Protein AF-A0A0B3ARR7-F1 (afdb_monomer_lite)

Secondary structure (DSSP, 8-state):
-------------TTEEEETTTEEEEEETTEEEEE-TTS-EEEEEEEETTEEEEEEEETTEEEEEEEESTT-EEEEEEE-TTS-EEEEEEE-TTS-EEEEEESGGG-

Radius of gyration: 16.49 Å; chains: 1; bounding box: 48×38×35 Å

Structure (mmCIF, N/CA/C/O backbone):
data_AF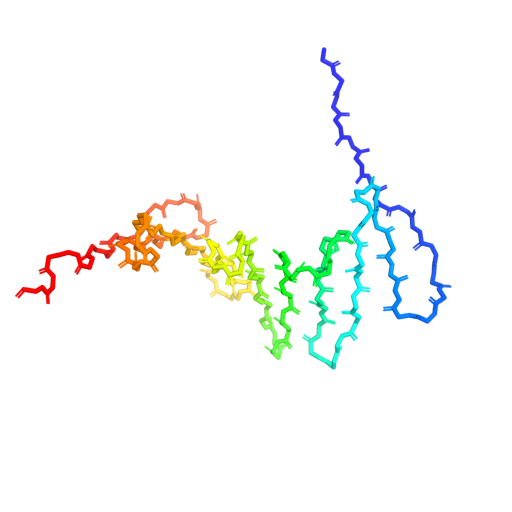-A0A0B3ARR7-F1
#
_entry.id   AF-A0A0B3ARR7-F1
#
loop_
_atom_site.group_PDB
_atom_site.id
_atom_site.type_symbol
_atom_site.label_atom_id
_atom_site.label_alt_id
_atom_site.label_comp_id
_atom_site.label_asym_id
_atom_site.label_entity_id
_atom_site.label_seq_id
_atom_site.pdbx_PDB_ins_code
_atom_site.Cartn_x
_atom_site.Cartn_y
_atom_site.Cartn_z
_atom_site.occupancy
_atom_site.B_iso_or_equiv
_atom_site.auth_seq_id
_atom_site.auth_comp_id
_atom_site.auth_asym_id
_atom_site.auth_atom_id
_atom_site.pdbx_PDB_model_num
ATOM 1 N N . MET A 1 1 ? 15.153 -23.940 12.037 1.00 39.41 1 MET A N 1
ATOM 2 C CA . MET A 1 1 ? 15.344 -22.486 11.846 1.00 39.41 1 MET A CA 1
ATOM 3 C C . MET A 1 1 ? 16.468 -22.259 10.848 1.00 39.41 1 MET A C 1
ATOM 5 O O . MET A 1 1 ? 17.594 -22.634 11.142 1.00 39.41 1 MET A O 1
ATOM 9 N N . LYS A 1 2 ? 16.178 -21.694 9.673 1.00 29.31 2 LYS A N 1
ATOM 10 C CA . LYS A 1 2 ? 17.189 -21.096 8.789 1.00 29.31 2 LYS A CA 1
ATOM 11 C C . LYS A 1 2 ? 16.636 -19.760 8.303 1.00 29.31 2 LYS A C 1
ATOM 13 O O . LYS A 1 2 ? 15.614 -19.714 7.630 1.00 29.31 2 LYS A O 1
ATOM 18 N N . THR A 1 3 ? 17.276 -18.695 8.756 1.00 31.27 3 THR A N 1
ATOM 19 C CA . THR A 1 3 ? 17.017 -17.293 8.440 1.00 31.27 3 THR A CA 1
ATOM 20 C C . THR A 1 3 ? 17.264 -17.039 6.954 1.00 31.27 3 THR A C 1
ATOM 22 O O . THR A 1 3 ? 18.341 -17.329 6.434 1.00 31.27 3 THR A O 1
ATOM 25 N N . LEU A 1 4 ? 16.254 -16.516 6.256 1.00 29.77 4 LEU A N 1
ATOM 26 C CA . LEU A 1 4 ? 16.322 -16.208 4.830 1.00 29.77 4 LEU A CA 1
ATOM 27 C C . LEU A 1 4 ? 16.964 -14.825 4.627 1.00 29.77 4 LEU A C 1
ATOM 29 O O . LEU A 1 4 ? 16.283 -13.833 4.390 1.00 29.77 4 LEU A O 1
ATOM 33 N N . ASN A 1 5 ? 18.291 -14.759 4.718 1.00 36.72 5 ASN A N 1
ATOM 34 C CA . ASN A 1 5 ? 19.058 -13.623 4.207 1.00 36.72 5 ASN A CA 1
ATOM 35 C C . ASN A 1 5 ? 19.169 -13.754 2.682 1.00 36.72 5 ASN A C 1
ATOM 37 O O . ASN A 1 5 ? 20.105 -14.369 2.176 1.00 36.72 5 ASN A O 1
ATOM 41 N N . LYS A 1 6 ? 18.218 -13.188 1.932 1.00 34.50 6 LYS A N 1
ATOM 42 C CA . LYS A 1 6 ? 18.404 -12.928 0.495 1.00 34.50 6 LYS A CA 1
ATOM 43 C C . LYS A 1 6 ? 18.886 -11.492 0.309 1.00 34.50 6 LYS A C 1
ATOM 45 O O . LYS A 1 6 ? 18.120 -10.595 -0.022 1.00 34.50 6 LYS A O 1
ATOM 50 N N . LEU A 1 7 ? 20.180 -11.305 0.551 1.00 33.53 7 LEU A N 1
ATOM 51 C CA . LEU A 1 7 ? 20.936 -10.153 0.077 1.00 33.53 7 LEU A CA 1
ATOM 52 C C . LEU A 1 7 ? 20.987 -10.257 -1.459 1.00 33.53 7 LEU A C 1
ATOM 54 O O . LEU A 1 7 ? 21.585 -11.192 -1.991 1.00 33.53 7 LEU A O 1
ATOM 58 N N . LEU A 1 8 ? 20.279 -9.372 -2.169 1.00 42.16 8 LEU A N 1
ATOM 59 C CA . LEU A 1 8 ? 20.274 -9.347 -3.633 1.00 42.16 8 LEU A CA 1
ATOM 60 C C . LEU A 1 8 ? 21.654 -8.926 -4.149 1.00 42.16 8 LEU A C 1
ATOM 62 O O . LEU A 1 8 ? 22.104 -7.809 -3.908 1.00 42.16 8 LEU A O 1
ATOM 66 N N . LEU A 1 9 ? 22.281 -9.816 -4.912 1.00 36.25 9 LEU A N 1
ATOM 67 C CA . LEU A 1 9 ? 23.413 -9.513 -5.773 1.00 36.25 9 LEU A CA 1
ATOM 68 C C . LEU A 1 9 ? 22.949 -9.728 -7.213 1.00 36.25 9 LEU A C 1
ATOM 70 O O . LEU A 1 9 ? 22.626 -10.859 -7.574 1.00 36.25 9 LEU A O 1
ATOM 74 N N . THR A 1 10 ? 22.898 -8.683 -8.042 1.00 40.22 10 THR A N 1
ATOM 75 C CA . THR A 1 10 ? 23.043 -8.858 -9.498 1.00 40.22 10 THR A CA 1
ATOM 76 C C . THR A 1 10 ? 23.403 -7.560 -10.209 1.00 40.22 10 THR A C 1
ATOM 78 O O . THR A 1 10 ? 22.891 -6.482 -9.918 1.00 40.22 10 THR A O 1
ATOM 81 N N . MET A 1 11 ? 24.369 -7.718 -11.110 1.00 32.91 11 MET A N 1
ATOM 82 C CA . MET A 1 11 ? 25.101 -6.705 -11.854 1.00 32.91 11 MET A CA 1
ATOM 83 C C . MET A 1 11 ? 24.255 -6.098 -12.977 1.00 32.91 11 MET A C 1
ATOM 85 O O . MET A 1 11 ? 23.390 -6.753 -13.553 1.00 32.91 11 MET A O 1
ATOM 89 N N . ALA A 1 12 ? 24.535 -4.834 -13.281 1.00 40.53 12 ALA A N 1
ATOM 90 C CA . ALA A 1 12 ? 23.852 -4.040 -14.289 1.00 40.53 12 ALA A CA 1
ATOM 91 C C . ALA A 1 12 ? 24.126 -4.521 -15.725 1.00 40.53 12 ALA A C 1
ATOM 93 O O . ALA A 1 12 ? 25.282 -4.664 -16.109 1.00 40.53 12 ALA A O 1
ATOM 94 N N . LEU A 1 13 ? 23.066 -4.618 -16.534 1.00 31.33 13 LEU A N 1
ATOM 95 C CA . LEU A 1 13 ? 23.056 -4.290 -17.963 1.00 31.33 13 LEU A CA 1
ATOM 96 C C . LEU A 1 13 ? 21.671 -3.679 -18.270 1.00 31.33 13 LEU A C 1
ATOM 98 O O . LEU A 1 13 ? 20.652 -4.269 -17.934 1.00 31.33 13 LEU A O 1
ATOM 102 N N . ALA A 1 14 ? 21.658 -2.449 -18.790 1.00 38.16 14 ALA A N 1
ATOM 103 C CA . ALA A 1 14 ? 20.510 -1.622 -19.197 1.00 38.16 14 ALA A CA 1
ATOM 104 C C . ALA A 1 14 ? 19.084 -2.070 -18.768 1.00 38.16 14 ALA A C 1
ATOM 106 O O . ALA A 1 1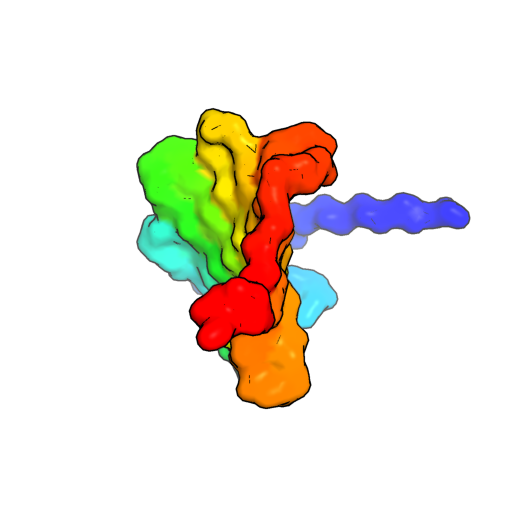4 ? 18.374 -2.760 -19.492 1.00 38.16 14 ALA A O 1
ATOM 107 N N . GLY A 1 15 ? 18.620 -1.545 -17.629 1.00 48.59 15 GLY A N 1
ATOM 108 C CA . GLY A 1 15 ? 17.205 -1.207 -17.410 1.00 48.59 15 GLY A CA 1
ATOM 109 C C . GLY A 1 15 ? 16.254 -2.281 -16.876 1.00 48.59 15 GLY A C 1
ATOM 110 O O . GLY A 1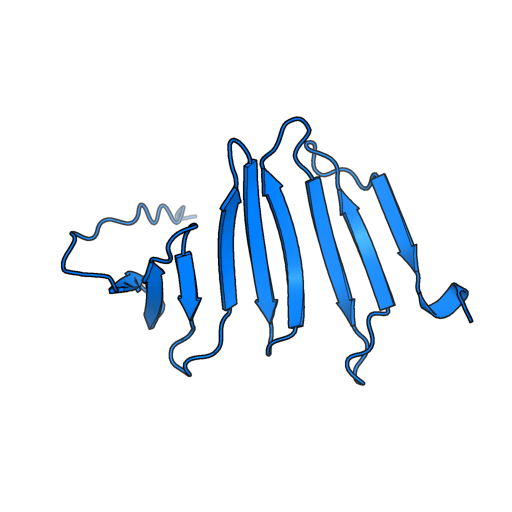 15 ? 15.178 -1.892 -16.427 1.00 48.59 15 GLY A O 1
ATOM 111 N N . LEU A 1 16 ? 16.633 -3.565 -16.867 1.00 50.62 16 LEU A N 1
ATOM 112 C CA . LEU A 1 16 ? 15.811 -4.659 -16.329 1.00 50.62 16 LEU A CA 1
ATOM 113 C C . LEU A 1 16 ? 16.616 -5.524 -15.352 1.00 50.62 16 LEU A C 1
ATOM 115 O O . LEU A 1 16 ? 17.476 -6.295 -15.769 1.00 50.62 16 LEU A O 1
ATOM 119 N N . SER A 1 17 ? 16.352 -5.413 -14.046 1.00 54.03 17 SER A N 1
ATOM 120 C CA . SER A 1 17 ? 16.893 -6.364 -13.062 1.00 54.03 17 SER A CA 1
ATOM 121 C C . SER A 1 17 ? 15.838 -7.409 -12.708 1.00 54.03 17 SER A C 1
ATOM 123 O O . SER A 1 17 ? 14.786 -7.060 -12.170 1.00 54.03 17 SER A O 1
ATOM 125 N N . TYR A 1 18 ? 16.134 -8.680 -12.988 1.00 48.69 18 TYR A N 1
ATOM 126 C CA . TYR A 1 18 ? 15.304 -9.815 -12.589 1.00 48.69 18 TYR A CA 1
ATOM 127 C C . TYR A 1 18 ? 15.634 -10.233 -11.160 1.00 48.69 18 TYR A C 1
ATOM 129 O O . TYR A 1 18 ? 16.785 -10.545 -10.854 1.00 48.69 18 TYR A O 1
ATOM 137 N N . ASN A 1 19 ? 14.637 -10.285 -10.279 1.00 54.41 19 ASN A N 1
ATOM 138 C CA . ASN A 1 19 ? 14.816 -10.926 -8.977 1.00 54.41 19 ASN A CA 1
ATOM 139 C C . ASN A 1 19 ? 14.471 -12.426 -9.049 1.00 54.41 19 ASN A C 1
ATOM 141 O O . ASN A 1 19 ? 13.919 -12.911 -10.037 1.00 54.41 19 ASN A O 1
ATOM 145 N N . SER A 1 20 ? 14.781 -13.185 -7.991 1.00 51.06 20 SER A N 1
ATOM 146 C CA . SER A 1 20 ? 14.601 -14.650 -7.959 1.00 51.06 20 SER A CA 1
ATOM 147 C C . SER A 1 20 ? 13.147 -15.141 -8.092 1.00 51.06 20 SER A C 1
ATOM 149 O O . SER A 1 20 ? 12.917 -16.341 -7.989 1.00 51.06 20 SER A O 1
ATOM 151 N N . TYR A 1 21 ? 12.179 -14.234 -8.251 1.00 58.22 21 TYR A N 1
ATOM 152 C CA . TYR A 1 21 ? 10.758 -14.521 -8.439 1.00 58.22 21 TYR A CA 1
ATOM 153 C C . TYR A 1 21 ? 10.280 -14.281 -9.883 1.00 58.22 21 TYR A C 1
ATOM 155 O O . TYR A 1 21 ? 9.074 -14.212 -10.108 1.00 58.22 21 TYR A O 1
ATOM 163 N N . SER A 1 22 ? 11.195 -14.155 -10.855 1.00 66.25 22 SER A N 1
ATOM 164 C CA . SER A 1 22 ? 10.862 -13.861 -12.262 1.00 66.25 22 SER A CA 1
ATOM 165 C C . SER A 1 22 ? 10.095 -12.543 -12.423 1.00 66.25 22 SER A C 1
ATOM 167 O O . SER A 1 22 ? 9.117 -12.473 -13.161 1.00 66.25 22 SER A O 1
ATOM 169 N N . GLN A 1 23 ? 10.513 -11.515 -11.683 1.00 76.06 23 GLN A N 1
ATOM 170 C CA . GLN A 1 23 ? 9.922 -10.179 -11.748 1.00 76.06 23 GLN A CA 1
ATOM 171 C C . GLN A 1 23 ? 10.793 -9.247 -12.585 1.00 76.06 23 GLN A C 1
ATOM 173 O O . GLN A 1 23 ? 12.012 -9.248 -12.414 1.00 76.06 23 GLN A O 1
ATOM 178 N N . ASP A 1 24 ? 10.163 -8.415 -13.410 1.00 78.50 24 ASP A N 1
ATOM 179 C CA . ASP A 1 24 ? 10.835 -7.370 -14.182 1.00 78.50 24 ASP A CA 1
ATOM 180 C C . ASP A 1 24 ? 10.903 -6.095 -13.347 1.00 78.50 24 ASP A C 1
ATOM 182 O O . ASP A 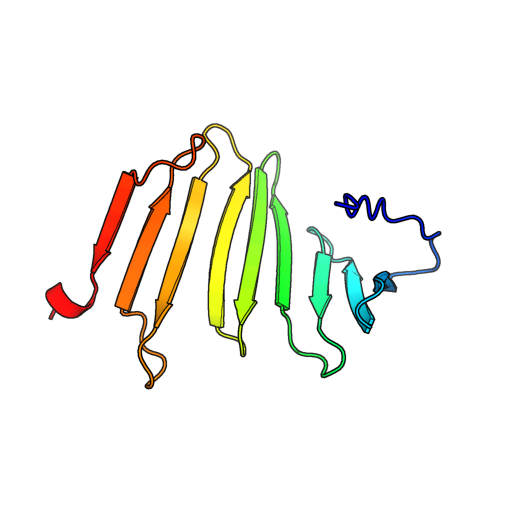1 24 ? 9.866 -5.570 -12.944 1.00 78.50 24 ASP A O 1
ATOM 186 N N . THR A 1 25 ? 12.100 -5.554 -13.118 1.00 84.44 25 THR A N 1
ATOM 187 C CA . THR A 1 25 ? 12.257 -4.223 -12.509 1.00 84.44 25 THR A CA 1
ATOM 188 C C . THR A 1 25 ? 12.653 -3.213 -13.572 1.00 84.44 25 THR A C 1
ATOM 190 O O . THR A 1 25 ? 13.753 -3.295 -14.106 1.00 84.44 25 THR A O 1
ATOM 193 N N . ILE A 1 26 ? 11.787 -2.244 -13.850 1.00 85.56 26 ILE A N 1
ATOM 194 C CA . ILE A 1 26 ? 11.965 -1.212 -14.872 1.00 85.56 26 ILE A CA 1
ATOM 195 C C . ILE A 1 26 ? 12.328 0.099 -14.182 1.00 85.56 26 ILE A C 1
ATOM 197 O O . ILE A 1 26 ? 11.541 0.624 -13.397 1.00 85.56 26 ILE A O 1
ATOM 201 N N . LYS A 1 27 ? 13.501 0.663 -14.485 1.00 85.62 27 LYS A N 1
ATOM 202 C CA . LYS A 1 27 ? 13.880 1.994 -13.987 1.00 85.62 27 LYS A CA 1
ATOM 203 C C . LYS A 1 27 ? 13.071 3.084 -14.696 1.00 85.62 27 LYS A C 1
ATOM 205 O O . LYS A 1 27 ? 12.983 3.097 -15.920 1.00 85.62 27 LYS A O 1
ATOM 210 N N . THR A 1 28 ? 12.539 4.027 -13.929 1.00 83.69 28 THR A N 1
ATOM 211 C CA . THR A 1 28 ? 11.836 5.217 -14.426 1.00 83.69 28 THR A CA 1
ATOM 212 C C . THR A 1 28 ? 12.643 6.477 -14.100 1.00 83.69 28 THR A C 1
ATOM 214 O O . THR A 1 28 ? 13.666 6.410 -13.411 1.00 83.69 28 THR A O 1
ATOM 217 N N . ALA A 1 29 ? 12.219 7.638 -14.610 1.00 85.12 29 ALA A N 1
ATOM 218 C CA . ALA A 1 29 ? 12.866 8.914 -14.287 1.00 85.12 29 ALA A CA 1
ATOM 219 C C . ALA A 1 29 ? 12.856 9.189 -12.772 1.00 85.12 29 ALA A C 1
ATOM 221 O O . ALA A 1 29 ? 13.857 9.633 -12.214 1.00 85.12 29 ALA A O 1
ATOM 222 N N . ASP A 1 30 ? 11.752 8.825 -12.117 1.00 87.44 30 ASP A N 1
ATOM 223 C CA . ASP A 1 30 ? 11.492 9.121 -10.711 1.00 87.44 30 ASP A CA 1
ATOM 224 C C . ASP A 1 30 ? 11.599 7.880 -9.808 1.00 87.44 30 ASP A C 1
ATOM 226 O O . ASP A 1 30 ? 11.178 7.928 -8.661 1.00 87.44 30 ASP A O 1
ATOM 230 N N . GLY A 1 31 ? 12.150 6.751 -10.268 1.00 89.38 31 GLY A N 1
ATOM 231 C CA . GLY A 1 31 ? 12.285 5.548 -9.439 1.00 89.38 31 GLY A CA 1
ATOM 232 C C . GLY A 1 31 ? 12.279 4.244 -10.229 1.00 89.38 31 GLY A C 1
ATOM 233 O O . GLY A 1 31 ? 13.116 4.060 -11.115 1.00 89.38 31 GLY A O 1
ATOM 234 N N . TYR A 1 32 ? 11.400 3.306 -9.867 1.00 89.06 32 TYR A N 1
ATOM 235 C CA . TYR A 1 32 ? 11.271 2.024 -10.563 1.00 89.06 32 TYR A CA 1
ATOM 236 C C . TYR A 1 32 ? 9.886 1.389 -10.412 1.00 89.06 32 TYR A C 1
ATOM 238 O O . TYR A 1 32 ? 9.190 1.614 -9.428 1.00 89.06 32 TYR A O 1
ATOM 246 N N . THR A 1 33 ? 9.534 0.549 -11.380 1.00 90.06 33 THR A N 1
ATOM 247 C CA . THR A 1 33 ? 8.319 -0.272 -11.412 1.00 90.06 33 THR A CA 1
ATOM 248 C C . THR A 1 33 ? 8.714 -1.740 -11.399 1.00 90.06 33 THR A C 1
ATOM 250 O O . THR A 1 33 ? 9.610 -2.139 -12.139 1.00 90.06 33 THR A O 1
ATOM 253 N N . VAL A 1 34 ? 8.032 -2.556 -10.603 1.00 88.38 34 VAL A N 1
ATOM 254 C CA . VAL A 1 34 ? 8.197 -4.011 -10.568 1.00 88.38 34 VAL A CA 1
ATOM 255 C C . VAL A 1 34 ? 6.954 -4.672 -11.149 1.00 88.38 34 VAL A C 1
ATOM 257 O O . VAL A 1 34 ? 5.831 -4.395 -10.714 1.00 88.38 34 VAL A O 1
ATOM 260 N N . LYS A 1 35 ? 7.152 -5.574 -12.109 1.00 87.50 35 LYS A N 1
ATOM 261 C CA . LYS A 1 35 ? 6.096 -6.398 -12.701 1.00 87.50 35 LYS A CA 1
ATOM 262 C C . LYS A 1 35 ? 6.295 -7.870 -12.366 1.00 87.50 35 LYS A C 1
ATOM 264 O O . LYS A 1 35 ? 7.426 -8.328 -12.224 1.00 87.50 35 LYS A O 1
ATOM 269 N N . ASN A 1 36 ? 5.203 -8.618 -12.245 1.00 85.19 36 ASN A N 1
ATOM 270 C CA . ASN A 1 36 ? 5.257 -10.079 -12.199 1.00 85.19 36 ASN A CA 1
ATOM 271 C C . ASN A 1 36 ? 5.544 -10.670 -13.596 1.00 85.19 36 ASN A C 1
ATOM 273 O O . ASN A 1 36 ? 5.603 -9.943 -14.589 1.00 85.19 36 ASN A O 1
ATOM 277 N N . LYS A 1 37 ? 5.697 -11.997 -13.678 1.00 81.88 37 LYS A N 1
ATOM 278 C CA . LYS A 1 37 ? 5.976 -12.710 -14.939 1.00 81.88 37 LYS A CA 1
ATOM 279 C C . LYS A 1 37 ? 4.852 -12.581 -15.978 1.00 81.88 37 LYS A C 1
ATOM 281 O O . LYS A 1 37 ? 5.093 -12.761 -17.165 1.00 81.88 37 LYS A O 1
ATOM 286 N N . GLU A 1 38 ? 3.630 -12.289 -15.535 1.00 86.94 38 GLU A N 1
ATOM 287 C CA . GLU A 1 38 ? 2.469 -12.018 -16.386 1.00 86.94 38 GLU A CA 1
ATOM 288 C C . GLU A 1 38 ? 2.432 -10.567 -16.905 1.00 86.94 38 GLU A C 1
ATOM 290 O O . GLU A 1 38 ? 1.560 -10.216 -17.696 1.00 86.94 38 GLU A O 1
ATOM 295 N N . GLY A 1 39 ? 3.366 -9.710 -16.477 1.00 86.19 39 GLY A N 1
ATOM 296 C CA . GLY A 1 39 ? 3.459 -8.308 -16.884 1.00 86.19 39 GLY A CA 1
ATOM 297 C C . GLY A 1 39 ? 2.588 -7.340 -16.072 1.00 86.19 39 GLY A C 1
ATOM 298 O O . GLY A 1 39 ? 2.554 -6.147 -16.386 1.00 86.19 39 GLY A O 1
ATOM 299 N N . HIS A 1 40 ? 1.911 -7.806 -15.020 1.00 88.25 40 HIS A N 1
ATOM 300 C CA . HIS A 1 40 ? 1.149 -6.955 -14.106 1.00 88.25 40 HIS A CA 1
ATOM 301 C C . HIS A 1 40 ? 2.076 -6.216 -13.144 1.00 88.25 40 HIS A C 1
ATOM 303 O O . HIS A 1 40 ? 2.992 -6.810 -12.577 1.00 88.25 40 HIS A O 1
ATOM 309 N N . ILE A 1 41 ? 1.803 -4.932 -12.916 1.00 90.62 41 ILE A N 1
ATOM 310 C CA . ILE A 1 41 ? 2.511 -4.135 -11.911 1.00 90.62 41 ILE A CA 1
ATOM 311 C C . ILE A 1 41 ? 2.134 -4.649 -10.523 1.00 90.62 41 ILE A C 1
ATOM 313 O O . ILE A 1 41 ? 0.954 -4.757 -10.195 1.00 90.62 41 ILE A O 1
ATOM 317 N N . ILE A 1 42 ? 3.151 -4.948 -9.720 1.00 91.12 42 ILE A N 1
ATOM 318 C CA . ILE A 1 42 ? 3.007 -5.385 -8.325 1.00 91.12 42 ILE A CA 1
ATOM 319 C C . ILE A 1 42 ? 3.618 -4.382 -7.349 1.00 91.12 42 ILE A C 1
ATOM 321 O O . ILE A 1 42 ? 3.259 -4.374 -6.173 1.00 91.12 42 ILE A O 1
ATOM 325 N N . GLN A 1 43 ? 4.517 -3.516 -7.824 1.00 93.31 43 GLN A N 1
ATOM 326 C CA . GLN A 1 43 ? 5.075 -2.444 -7.017 1.00 93.31 43 GLN A CA 1
ATOM 327 C C . GLN A 1 43 ? 5.514 -1.262 -7.879 1.00 93.31 43 GLN A C 1
ATOM 329 O O . GLN A 1 43 ? 6.127 -1.460 -8.921 1.00 93.31 43 GLN A O 1
ATOM 334 N N . ASP A 1 44 ? 5.278 -0.049 -7.393 1.00 93.69 44 ASP A N 1
ATOM 335 C CA . ASP A 1 44 ? 5.924 1.163 -7.889 1.00 93.69 44 ASP A CA 1
ATOM 336 C C . ASP A 1 44 ? 6.676 1.842 -6.752 1.00 93.69 44 ASP A C 1
ATOM 338 O O . ASP A 1 44 ? 6.169 1.976 -5.638 1.00 93.69 44 ASP A O 1
ATOM 342 N N . VAL A 1 45 ? 7.887 2.305 -7.038 1.00 91.81 45 VAL A N 1
ATOM 343 C CA . VAL A 1 45 ? 8.672 3.134 -6.130 1.00 91.81 45 VAL A CA 1
ATOM 344 C C . VAL A 1 45 ? 8.929 4.467 -6.794 1.00 91.81 45 VAL A C 1
ATOM 346 O O . VAL A 1 45 ? 9.545 4.540 -7.856 1.00 91.81 45 VAL A O 1
ATOM 349 N N . VAL A 1 46 ? 8.459 5.526 -6.143 1.00 92.19 46 VAL A N 1
ATOM 350 C CA . VAL A 1 46 ? 8.512 6.901 -6.636 1.00 92.19 46 VAL A CA 1
ATOM 351 C C . VAL A 1 46 ? 9.307 7.750 -5.655 1.00 92.19 46 VAL A C 1
ATOM 353 O O . VAL A 1 46 ? 8.965 7.855 -4.480 1.00 92.19 46 VAL A O 1
ATOM 356 N N . LYS A 1 47 ? 10.358 8.392 -6.142 1.00 88.94 47 LYS A N 1
ATOM 357 C CA . LYS A 1 47 ? 11.250 9.285 -5.412 1.00 88.94 47 LYS A CA 1
ATOM 358 C C . LYS A 1 47 ? 10.977 10.705 -5.877 1.00 88.94 47 LYS A C 1
ATOM 360 O O . LYS A 1 47 ? 11.211 11.045 -7.031 1.00 88.94 47 LYS A O 1
ATOM 365 N N . LYS A 1 48 ? 10.483 11.551 -4.975 1.00 82.81 48 LYS A N 1
ATOM 366 C CA . LYS A 1 48 ? 10.192 12.959 -5.259 1.00 82.81 48 LYS A CA 1
ATOM 367 C C . LYS A 1 48 ? 10.888 13.840 -4.230 1.00 82.81 48 LYS A C 1
ATOM 369 O O . LYS A 1 48 ? 10.517 13.871 -3.056 1.00 82.81 48 LYS A O 1
ATOM 374 N N . GLY A 1 49 ? 11.912 14.570 -4.670 1.00 82.06 49 GLY A N 1
ATOM 375 C CA . GLY A 1 49 ? 12.764 15.347 -3.769 1.00 82.06 49 GLY A CA 1
ATOM 376 C C . GLY A 1 49 ? 13.442 14.446 -2.729 1.00 82.06 49 GLY A C 1
ATOM 377 O O . GLY A 1 49 ? 14.133 13.502 -3.094 1.00 82.06 49 GLY A O 1
ATOM 378 N N . LYS A 1 50 ? 13.233 14.729 -1.434 1.00 77.44 50 LYS A N 1
ATOM 379 C CA . LYS A 1 50 ? 13.759 13.920 -0.313 1.00 77.44 50 LYS A CA 1
ATOM 380 C C . LYS A 1 50 ? 12.826 12.784 0.142 1.00 77.44 50 LYS A C 1
ATOM 382 O O . LYS A 1 50 ? 13.164 12.090 1.093 1.00 77.44 50 LYS A O 1
ATOM 387 N N . GLY A 1 51 ? 11.648 12.633 -0.468 1.00 84.12 51 GLY A N 1
ATOM 388 C CA . GLY A 1 51 ? 10.668 11.611 -0.094 1.00 84.12 51 GLY A CA 1
ATOM 389 C C . GLY A 1 51 ? 10.652 10.433 -1.064 1.00 84.12 51 GLY A C 1
ATOM 390 O O . GLY A 1 51 ? 10.792 10.622 -2.272 1.00 84.12 51 GLY A O 1
ATOM 391 N N . GLU A 1 52 ? 10.425 9.232 -0.539 1.00 89.88 52 GLU A N 1
ATOM 392 C CA . GLU A 1 52 ? 10.194 8.015 -1.323 1.00 89.88 52 GLU A CA 1
ATOM 393 C C . GLU A 1 52 ? 8.818 7.428 -0.983 1.00 89.88 52 GLU A C 1
ATOM 395 O O . GLU A 1 52 ? 8.427 7.378 0.180 1.00 89.88 52 GLU A O 1
ATOM 400 N N . GLY A 1 53 ? 8.058 7.018 -1.992 1.00 92.62 53 GLY A N 1
ATOM 401 C CA . GLY A 1 53 ? 6.778 6.336 -1.850 1.00 92.62 53 GLY A CA 1
ATOM 402 C C . GLY A 1 53 ? 6.846 4.962 -2.497 1.00 92.62 53 GLY A C 1
ATOM 403 O O . GLY A 1 53 ? 7.226 4.865 -3.659 1.00 92.62 53 GLY A O 1
ATOM 404 N N . VAL A 1 54 ? 6.469 3.925 -1.757 1.00 93.62 54 VAL A N 1
ATOM 405 C CA . VAL A 1 54 ? 6.364 2.545 -2.237 1.00 93.62 54 VAL A CA 1
ATOM 406 C C . VAL A 1 54 ? 4.892 2.167 -2.283 1.00 93.62 54 VAL A C 1
ATOM 408 O O . VAL A 1 54 ? 4.218 2.171 -1.254 1.00 93.62 54 VAL A O 1
ATOM 411 N N . TYR A 1 55 ? 4.407 1.859 -3.476 1.00 94.56 55 TYR A N 1
ATOM 412 C CA . TYR A 1 55 ? 3.042 1.462 -3.786 1.00 94.56 55 TYR A CA 1
ATOM 413 C C . TYR A 1 55 ? 3.058 -0.029 -4.094 1.00 94.56 55 TYR A C 1
ATOM 415 O O . TYR A 1 55 ? 3.815 -0.448 -4.958 1.00 94.56 55 TYR A O 1
ATOM 423 N N . GLU A 1 56 ? 2.258 -0.828 -3.401 1.00 92.94 56 GLU A N 1
ATOM 424 C CA . GLU A 1 56 ? 2.152 -2.272 -3.618 1.00 92.94 56 GLU A CA 1
ATOM 425 C C . GLU A 1 56 ? 0.753 -2.607 -4.128 1.00 92.94 56 GLU A C 1
ATOM 427 O O . GLU A 1 56 ? -0.252 -2.089 -3.624 1.00 92.94 56 GLU A O 1
ATOM 432 N N . TYR A 1 57 ? 0.699 -3.478 -5.130 1.00 93.25 57 TYR A N 1
ATOM 433 C CA . TYR A 1 57 ? -0.520 -3.805 -5.849 1.00 93.25 57 TYR A CA 1
ATOM 434 C C . TYR A 1 57 ? -0.808 -5.300 -5.793 1.00 93.25 57 TYR A C 1
ATOM 436 O O . TYR A 1 57 ? 0.096 -6.124 -5.912 1.00 93.25 57 TYR A O 1
ATOM 444 N N . ASP A 1 58 ? -2.089 -5.634 -5.685 1.00 89.94 58 ASP A N 1
ATOM 445 C CA . ASP A 1 58 ? -2.602 -6.985 -5.891 1.00 89.94 58 ASP A CA 1
ATOM 446 C C . ASP A 1 58 ? -3.731 -6.943 -6.921 1.00 89.94 58 ASP A C 1
ATOM 448 O O . ASP A 1 58 ? -4.641 -6.116 -6.823 1.00 89.94 58 ASP A O 1
ATOM 452 N N . ALA A 1 59 ? -3.637 -7.786 -7.951 1.00 89.50 59 ALA A N 1
ATOM 453 C CA . ALA A 1 59 ? -4.574 -7.820 -9.079 1.00 89.50 59 ALA A CA 1
ATOM 454 C C . ALA A 1 59 ? -4.934 -6.418 -9.641 1.00 89.50 59 ALA A C 1
ATOM 456 O O . ALA A 1 59 ? -6.090 -6.131 -9.953 1.00 89.50 59 ALA A O 1
ATOM 457 N N . GLY A 1 60 ? -3.942 -5.520 -9.730 1.00 89.56 60 GLY A N 1
ATOM 458 C CA . GLY A 1 60 ? -4.103 -4.148 -10.230 1.00 89.56 60 GLY A CA 1
ATOM 459 C C . GLY A 1 60 ? -4.703 -3.140 -9.238 1.00 89.56 60 GLY A C 1
ATOM 460 O O . GLY A 1 60 ? -4.865 -1.972 -9.585 1.00 89.56 60 GLY A O 1
ATOM 461 N N . LYS A 1 61 ? -5.016 -3.545 -8.003 1.00 93.19 61 LYS A N 1
ATOM 462 C CA . LYS A 1 61 ? -5.516 -2.663 -6.938 1.00 93.19 61 LYS A CA 1
ATOM 463 C C . LYS A 1 61 ? -4.392 -2.308 -5.976 1.00 93.19 61 LYS A C 1
ATOM 465 O O . LYS A 1 61 ? -3.655 -3.187 -5.545 1.00 93.19 61 LYS A O 1
ATOM 470 N N . LEU A 1 62 ? -4.289 -1.036 -5.596 1.00 96.00 62 LEU A N 1
ATOM 471 C CA . LEU A 1 62 ? -3.348 -0.589 -4.567 1.00 96.00 62 LEU A CA 1
ATOM 472 C C . LEU A 1 62 ? -3.773 -1.162 -3.212 1.00 96.00 62 LEU A C 1
ATOM 474 O O . LEU A 1 62 ? -4.850 -0.815 -2.732 1.00 96.00 62 LEU A O 1
ATOM 478 N N . THR A 1 63 ? -2.943 -1.994 -2.590 1.00 94.12 63 THR A N 1
ATOM 479 C CA . THR A 1 63 ? -3.222 -2.622 -1.285 1.00 94.12 63 THR A CA 1
ATOM 480 C C . THR A 1 63 ? -2.415 -1.996 -0.158 1.00 94.12 63 THR A C 1
ATOM 482 O O . THR A 1 63 ? -2.877 -1.953 0.985 1.00 94.12 63 THR A O 1
ATOM 485 N N . LYS A 1 64 ? -1.241 -1.439 -0.470 1.00 93.00 64 LYS A N 1
ATOM 486 C CA . LYS A 1 64 ? -0.381 -0.786 0.515 1.00 93.00 64 LYS A CA 1
ATOM 487 C C . LYS A 1 64 ? 0.396 0.376 -0.089 1.00 93.00 64 LYS A C 1
ATOM 489 O O . LYS A 1 64 ? 0.875 0.309 -1.213 1.00 93.00 64 LYS A O 1
ATOM 494 N N . LEU A 1 65 ? 0.520 1.449 0.685 1.00 94.38 65 LEU A N 1
ATOM 495 C CA . LEU A 1 65 ? 1.374 2.592 0.377 1.00 94.38 65 LEU A CA 1
ATOM 496 C C . LEU A 1 65 ? 2.241 2.908 1.591 1.00 94.38 65 LEU A C 1
ATOM 498 O O . LEU A 1 65 ? 1.707 3.230 2.651 1.00 94.38 65 LEU A O 1
ATOM 502 N N . THR A 1 66 ? 3.558 2.888 1.431 1.00 92.69 66 THR A N 1
ATOM 503 C CA . THR A 1 66 ? 4.504 3.372 2.441 1.00 92.69 66 THR A CA 1
ATOM 504 C C . THR A 1 66 ? 5.195 4.633 1.942 1.00 92.69 66 THR A C 1
ATOM 506 O O . THR A 1 66 ? 5.791 4.639 0.872 1.00 92.69 66 THR A O 1
ATOM 509 N N . ILE A 1 67 ? 5.119 5.710 2.721 1.00 91.88 67 ILE A N 1
ATOM 510 C CA . ILE A 1 67 ? 5.762 6.992 2.429 1.00 91.88 67 ILE A CA 1
ATOM 511 C C . ILE A 1 67 ? 6.921 7.173 3.405 1.00 91.88 67 ILE A C 1
ATOM 513 O O . ILE A 1 67 ? 6.708 7.349 4.606 1.00 91.88 67 ILE A O 1
ATOM 517 N N . PHE A 1 68 ? 8.138 7.159 2.878 1.00 86.81 68 PHE A N 1
ATOM 518 C CA . PHE A 1 68 ? 9.395 7.420 3.564 1.00 86.81 68 PHE A CA 1
ATOM 519 C C . PHE A 1 68 ? 9.733 8.912 3.458 1.00 86.81 68 PHE A C 1
ATOM 521 O O . PHE A 1 68 ? 10.555 9.346 2.652 1.00 86.81 68 PHE A O 1
ATOM 528 N N . SER A 1 69 ? 9.043 9.713 4.265 1.00 82.56 69 SER A N 1
ATOM 529 C CA . SER A 1 69 ? 9.361 11.121 4.530 1.00 82.56 69 SER A CA 1
ATOM 530 C C . SER A 1 69 ? 9.606 11.321 6.028 1.00 82.56 69 SER A C 1
ATOM 532 O O . SER A 1 69 ? 9.479 10.374 6.813 1.00 82.56 69 SER A O 1
ATOM 534 N N . GLU A 1 70 ? 9.890 12.554 6.465 1.00 75.25 70 GLU A N 1
ATOM 535 C CA . GLU A 1 70 ? 9.817 12.884 7.893 1.00 75.25 70 GLU A CA 1
ATOM 536 C C . GLU A 1 70 ? 8.444 12.465 8.443 1.00 75.25 70 GLU A C 1
ATOM 538 O O . GLU A 1 70 ? 7.393 12.894 7.961 1.00 75.25 70 GLU A O 1
ATOM 543 N N . GLY A 1 71 ? 8.462 11.540 9.404 1.00 76.50 71 GLY A N 1
ATOM 544 C CA . GLY A 1 71 ? 7.260 10.995 10.030 1.00 76.50 71 GLY A CA 1
ATOM 545 C C . GLY A 1 71 ? 6.624 9.781 9.349 1.00 76.50 71 GLY A C 1
ATOM 546 O O . GLY A 1 71 ? 5.444 9.575 9.617 1.00 76.50 71 GLY A O 1
ATOM 547 N N . MET A 1 72 ? 7.368 9.037 8.509 1.00 83.00 72 MET A N 1
ATOM 548 C CA . MET A 1 72 ? 7.026 7.757 7.847 1.00 83.00 72 MET A CA 1
ATOM 549 C C . MET A 1 72 ? 5.604 7.236 8.101 1.00 83.00 72 MET A C 1
ATOM 551 O O . MET A 1 72 ? 5.241 6.912 9.232 1.00 83.00 72 MET A O 1
ATOM 555 N N . LYS A 1 73 ? 4.809 7.079 7.041 1.00 90.50 73 LYS A N 1
ATOM 556 C CA . LYS A 1 73 ? 3.419 6.609 7.154 1.00 90.50 73 LYS A CA 1
ATOM 557 C C . LYS A 1 73 ? 3.173 5.420 6.250 1.00 90.50 73 LYS A C 1
ATOM 559 O O . LYS A 1 73 ? 3.612 5.423 5.105 1.00 90.50 73 LYS A O 1
ATOM 564 N N . THR A 1 74 ? 2.416 4.449 6.750 1.00 93.88 74 THR A N 1
ATOM 565 C CA . THR A 1 74 ? 1.908 3.338 5.938 1.00 93.88 74 THR A CA 1
ATOM 566 C C . THR A 1 74 ? 0.392 3.411 5.870 1.00 93.88 74 THR A C 1
ATOM 568 O O . THR A 1 74 ? -0.253 3.699 6.872 1.00 93.88 74 THR A O 1
ATOM 571 N N . ARG A 1 75 ? -0.180 3.168 4.693 1.00 95.56 75 ARG A N 1
ATOM 572 C CA . ARG A 1 75 ? -1.621 3.057 4.458 1.00 95.56 75 ARG A CA 1
ATOM 573 C C . ARG A 1 75 ? -1.915 1.660 3.924 1.00 95.56 75 ARG A C 1
ATOM 575 O O . ARG A 1 75 ? -1.235 1.232 2.994 1.00 95.56 75 ARG A O 1
ATOM 582 N N . LEU A 1 76 ? -2.893 0.972 4.506 1.00 95.75 76 LEU A N 1
ATOM 583 C CA . LEU A 1 76 ? -3.433 -0.291 3.994 1.00 95.75 76 LEU A CA 1
ATOM 584 C C . LEU A 1 76 ? -4.839 -0.068 3.457 1.00 95.75 76 LEU A C 1
ATOM 586 O O . LEU A 1 76 ? -5.649 0.580 4.121 1.00 95.75 76 LEU A O 1
ATOM 590 N N . TYR A 1 77 ? -5.122 -0.632 2.289 1.00 94.81 77 TYR A N 1
ATOM 591 C CA . TYR A 1 77 ? -6.389 -0.482 1.586 1.00 94.81 77 TYR A CA 1
ATOM 592 C C . TYR A 1 77 ? -7.057 -1.848 1.436 1.00 94.81 77 TYR A C 1
ATOM 594 O O . TYR A 1 77 ? -6.470 -2.759 0.855 1.00 94.81 77 TYR A O 1
ATOM 602 N N . ASN A 1 78 ? -8.295 -1.973 1.917 1.00 94.94 78 ASN A N 1
ATOM 603 C CA . ASN A 1 78 ? -9.097 -3.184 1.738 1.00 94.94 78 ASN A CA 1
ATOM 604 C C . ASN A 1 78 ? -10.311 -2.900 0.867 1.00 94.94 78 ASN A C 1
ATOM 606 O O . ASN A 1 78 ? -10.979 -1.877 1.031 1.00 94.94 78 ASN A O 1
ATOM 610 N N . TYR A 1 79 ? -10.624 -3.844 -0.011 1.00 93.81 79 TYR A N 1
ATOM 611 C CA . TYR A 1 79 ? -11.711 -3.745 -0.974 1.00 93.81 79 TYR A CA 1
ATOM 612 C C . TYR A 1 79 ? -12.703 -4.882 -0.756 1.00 93.81 79 TYR A C 1
ATOM 614 O O . TYR A 1 79 ? -12.320 -5.958 -0.303 1.00 93.81 79 TYR A O 1
ATOM 622 N N . ASN A 1 80 ? -13.965 -4.664 -1.110 1.00 92.38 80 ASN A N 1
ATOM 623 C CA . ASN A 1 80 ? -14.934 -5.751 -1.188 1.00 92.38 80 ASN A CA 1
ATOM 624 C C . ASN A 1 80 ? -14.752 -6.562 -2.483 1.00 92.38 80 ASN A C 1
ATOM 626 O O . ASN A 1 80 ? -13.972 -6.204 -3.371 1.00 92.38 80 ASN A O 1
ATOM 630 N N . GLU A 1 81 ? -15.526 -7.638 -2.619 1.00 92.38 81 GLU A N 1
ATOM 631 C CA . GLU A 1 81 ? -15.506 -8.529 -3.789 1.00 92.38 81 GLU A CA 1
ATOM 632 C C . GLU A 1 81 ? -15.849 -7.808 -5.103 1.00 92.38 81 GLU A C 1
ATOM 634 O O . GLU A 1 81 ? -15.352 -8.168 -6.166 1.00 92.38 81 GLU A O 1
ATOM 639 N N . LYS A 1 82 ? -16.632 -6.723 -5.033 1.00 93.25 82 LYS A N 1
ATOM 640 C CA . LYS A 1 82 ? -16.968 -5.865 -6.182 1.00 93.25 82 LYS A CA 1
ATOM 641 C C . LYS A 1 82 ? -15.847 -4.882 -6.543 1.00 93.25 82 LYS A C 1
ATOM 643 O O . LYS A 1 82 ? -15.998 -4.092 -7.469 1.00 93.25 82 LYS A O 1
ATOM 648 N N . GLY A 1 83 ? -14.732 -4.897 -5.810 1.00 91.50 83 GLY A N 1
ATOM 649 C CA . GLY A 1 83 ? -13.584 -4.017 -6.017 1.00 91.50 83 GLY A CA 1
ATOM 650 C C . GLY A 1 83 ? -13.754 -2.595 -5.491 1.00 91.50 83 GLY A C 1
ATOM 651 O O . GLY A 1 83 ? -12.970 -1.725 -5.855 1.00 91.50 83 GLY A O 1
ATOM 652 N N . GLN A 1 84 ? -14.739 -2.347 -4.630 1.00 92.75 84 GLN A N 1
ATOM 653 C CA . GLN A 1 84 ? -14.949 -1.041 -4.009 1.00 92.75 84 GLN A CA 1
ATOM 654 C C . GLN A 1 84 ? -14.081 -0.921 -2.756 1.00 92.75 84 GLN A C 1
ATOM 656 O O . GLN A 1 84 ? -14.004 -1.864 -1.974 1.00 92.75 84 GLN A O 1
ATOM 661 N N . LEU A 1 85 ? -13.430 0.229 -2.567 1.00 94.00 85 LEU A N 1
ATOM 662 C CA . LEU A 1 85 ? -12.609 0.500 -1.386 1.00 94.00 85 LEU A CA 1
ATOM 663 C C . LEU A 1 85 ? -13.496 0.614 -0.140 1.00 94.00 85 LEU A C 1
ATOM 665 O O . LEU A 1 85 ? -14.361 1.487 -0.079 1.00 94.00 85 LEU A O 1
ATOM 669 N N . MET A 1 86 ? -13.238 -0.233 0.854 1.00 94.44 86 MET A N 1
ATOM 670 C CA . MET A 1 86 ? -14.026 -0.342 2.085 1.00 94.44 86 MET A CA 1
ATOM 671 C C . MET A 1 86 ? -13.348 0.372 3.240 1.00 94.44 86 MET A C 1
ATOM 673 O O . MET A 1 86 ? -13.966 1.186 3.921 1.00 94.44 86 MET A O 1
ATOM 677 N N . THR A 1 87 ? -12.061 0.092 3.442 1.00 95.62 87 THR A N 1
ATOM 678 C CA . THR A 1 87 ? -11.312 0.639 4.573 1.00 95.62 87 THR A CA 1
ATOM 679 C C . THR A 1 87 ? -9.936 1.111 4.160 1.00 95.62 87 THR A C 1
ATOM 681 O O . THR A 1 87 ? -9.254 0.441 3.383 1.00 95.62 87 THR A O 1
ATOM 684 N N . GLU A 1 88 ? -9.500 2.200 4.774 1.00 96.06 88 GLU A N 1
ATOM 685 C CA . GLU A 1 88 ? -8.118 2.654 4.755 1.00 96.06 88 GLU A CA 1
ATOM 686 C C . GLU A 1 88 ? -7.590 2.705 6.191 1.00 96.06 88 GLU A C 1
ATOM 688 O O . GLU A 1 88 ? -8.170 3.378 7.041 1.00 96.06 88 GLU A O 1
ATOM 693 N N . THR A 1 89 ? -6.501 1.989 6.474 1.00 96.38 89 THR A N 1
ATOM 694 C CA . THR A 1 89 ? -5.848 2.015 7.792 1.00 96.38 89 THR A CA 1
ATOM 695 C C . THR A 1 89 ? -4.522 2.742 7.694 1.00 96.38 89 THR A C 1
ATOM 697 O O . THR A 1 89 ? -3.642 2.324 6.943 1.00 96.38 89 THR A O 1
ATOM 700 N N . ILE A 1 90 ? -4.368 3.817 8.462 1.00 95.44 90 ILE A N 1
ATOM 701 C CA . ILE A 1 90 ? -3.170 4.651 8.475 1.00 95.44 90 ILE A CA 1
ATOM 702 C C . ILE A 1 90 ? -2.348 4.315 9.713 1.00 95.44 90 ILE A C 1
ATOM 704 O O . ILE A 1 90 ? -2.816 4.456 10.842 1.00 95.44 90 ILE A O 1
ATOM 708 N N . TYR A 1 91 ? -1.097 3.933 9.498 1.00 94.62 91 TYR A N 1
ATOM 709 C CA . TYR A 1 91 ? -0.115 3.646 10.530 1.00 94.62 91 TYR A CA 1
ATOM 710 C C . TYR A 1 91 ? 0.912 4.772 10.618 1.00 94.62 91 TYR A C 1
ATOM 712 O O . TYR A 1 91 ? 1.322 5.349 9.603 1.00 94.62 91 TYR A O 1
ATOM 720 N N . ASN A 1 92 ? 1.340 5.077 11.839 1.00 92.00 92 ASN A N 1
ATOM 721 C CA . ASN A 1 92 ? 2.481 5.951 12.084 1.00 92.00 92 ASN A CA 1
ATOM 722 C C . ASN A 1 92 ? 3.817 5.206 11.884 1.00 92.00 92 ASN A C 1
ATOM 724 O O . ASN A 1 92 ? 3.845 4.023 11.533 1.00 92.00 92 ASN A O 1
ATOM 728 N N . LYS A 1 93 ? 4.933 5.902 12.124 1.00 90.31 93 LYS A N 1
ATOM 729 C CA . LYS A 1 93 ? 6.282 5.355 11.930 1.00 90.31 93 LYS A CA 1
ATOM 730 C C . LYS A 1 93 ? 6.615 4.200 12.881 1.00 90.31 93 LYS A C 1
ATOM 732 O O . LYS A 1 93 ? 7.443 3.363 12.550 1.00 90.31 93 LYS A O 1
ATOM 737 N N . GLU A 1 94 ? 5.957 4.135 14.036 1.00 91.81 94 GLU A N 1
ATOM 738 C CA . GLU A 1 94 ? 6.073 3.044 15.007 1.00 91.81 94 GLU A CA 1
ATOM 739 C C . GLU A 1 94 ? 5.196 1.830 14.651 1.00 91.81 94 GLU A C 1
ATOM 741 O O . GLU A 1 94 ? 5.141 0.871 15.417 1.00 91.81 94 GLU A O 1
ATOM 746 N N . GLY A 1 95 ? 4.471 1.871 13.526 1.00 88.94 95 GLY A N 1
ATOM 747 C CA . GLY A 1 95 ? 3.562 0.802 13.114 1.00 88.94 95 GLY A CA 1
ATOM 748 C C . GLY A 1 95 ? 2.266 0.745 13.927 1.00 88.94 95 GLY A C 1
ATOM 749 O O . GLY A 1 95 ? 1.548 -0.250 13.864 1.00 88.94 95 GLY A O 1
ATOM 750 N N . LYS A 1 96 ? 1.936 1.796 14.688 1.00 94.00 96 LYS A N 1
ATOM 751 C CA . LYS A 1 96 ? 0.665 1.904 15.415 1.00 94.00 96 LYS A CA 1
ATOM 752 C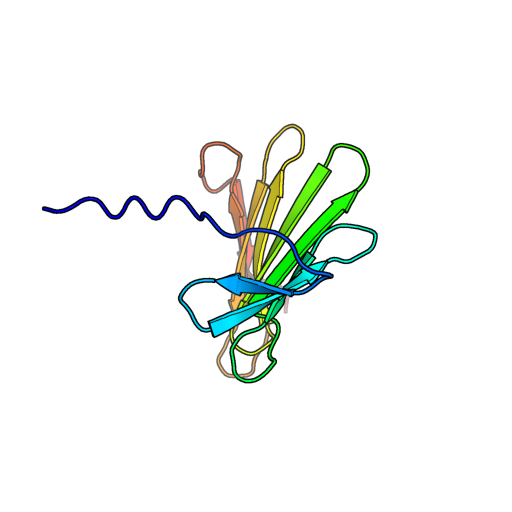 C . LYS A 1 96 ? -0.410 2.506 14.523 1.00 94.00 96 LYS A C 1
ATOM 754 O O . LYS A 1 96 ? -0.140 3.439 13.764 1.00 94.00 96 LYS A O 1
ATOM 759 N N . ILE A 1 97 ? -1.635 2.004 14.663 1.00 95.69 97 ILE A N 1
ATOM 760 C CA . ILE A 1 97 ? -2.807 2.565 13.988 1.00 95.69 97 ILE A CA 1
ATOM 761 C C . ILE A 1 97 ? -3.018 3.991 14.496 1.00 95.69 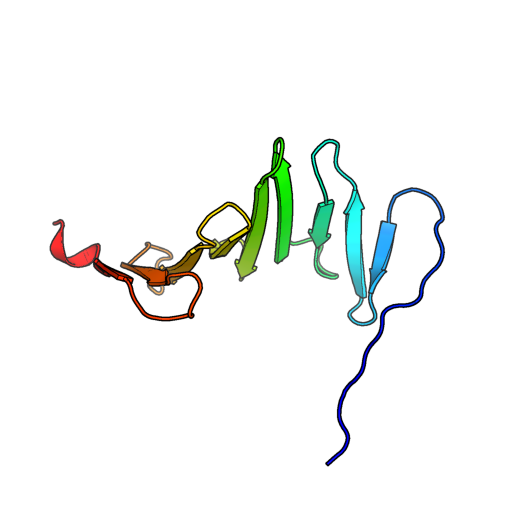97 ILE A C 1
ATOM 763 O O . ILE A 1 97 ? -3.175 4.221 15.694 1.00 95.69 97 ILE A O 1
ATOM 767 N N . LYS A 1 98 ? -3.007 4.944 13.568 1.00 95.88 98 LYS A N 1
ATOM 768 C CA . LYS A 1 98 ? -3.362 6.341 13.805 1.00 95.88 98 LYS A CA 1
ATOM 769 C C . LYS A 1 98 ? -4.834 6.589 13.486 1.00 95.88 98 LYS A C 1
ATOM 771 O O . LYS A 1 98 ? -5.486 7.350 14.189 1.00 95.88 98 LYS A O 1
ATOM 776 N N . GLU A 1 99 ? -5.327 5.981 12.413 1.00 95.69 99 GLU A N 1
ATOM 777 C CA . GLU A 1 99 ? -6.660 6.245 11.881 1.00 95.69 99 GLU A CA 1
ATOM 778 C C . GLU A 1 99 ? -7.171 5.041 11.087 1.00 95.69 99 GLU A C 1
ATOM 780 O O . GLU A 1 99 ? -6.394 4.374 10.396 1.00 95.69 99 GLU A O 1
ATOM 785 N N . VAL A 1 100 ? -8.476 4.785 11.180 1.00 95.75 100 VAL A N 1
ATOM 786 C CA . VAL A 1 100 ? -9.200 3.832 10.333 1.00 95.75 100 VAL A CA 1
ATOM 787 C C . VAL A 1 100 ? -10.358 4.582 9.694 1.00 95.75 100 VAL A C 1
ATOM 789 O O . VAL A 1 100 ? -11.254 5.053 10.390 1.00 95.75 100 VAL A O 1
ATOM 792 N N . ILE A 1 101 ? -10.341 4.686 8.371 1.00 95.06 101 ILE A N 1
ATOM 793 C CA . ILE A 1 101 ? -11.401 5.325 7.593 1.00 95.06 101 ILE A CA 1
ATOM 794 C C . ILE A 1 101 ? -12.278 4.212 7.030 1.00 95.06 101 ILE A C 1
ATOM 796 O O . ILE A 1 101 ? -11.816 3.438 6.190 1.00 95.06 101 ILE A O 1
ATOM 800 N N . ASN A 1 102 ? -13.531 4.129 7.477 1.00 93.75 102 ASN A N 1
ATOM 801 C CA . ASN A 1 102 ? -14.516 3.189 6.943 1.00 93.75 102 ASN A CA 1
ATOM 802 C C . ASN A 1 102 ? -15.446 3.913 5.960 1.00 93.75 102 ASN A C 1
ATOM 804 O O . ASN A 1 102 ? -16.141 4.857 6.331 1.00 93.75 102 ASN A O 1
ATOM 808 N N . ARG A 1 103 ? -15.445 3.478 4.699 1.00 85.94 103 ARG A N 1
ATOM 809 C CA . ARG A 1 103 ? -16.198 4.111 3.610 1.00 85.94 103 ARG A CA 1
ATOM 810 C C . ARG A 1 103 ? -17.629 3.602 3.467 1.00 85.94 103 ARG A C 1
ATOM 812 O O . ARG A 1 103 ? -18.406 4.230 2.755 1.00 85.94 103 ARG A O 1
ATOM 819 N N . GLU A 1 104 ? -18.003 2.518 4.147 1.00 78.25 104 GLU A N 1
ATOM 820 C CA . GLU A 1 104 ? -19.411 2.097 4.212 1.00 78.25 104 GLU A CA 1
ATOM 821 C C . GLU A 1 104 ? -20.262 3.067 5.031 1.00 78.25 104 GLU A C 1
ATOM 823 O O . GLU A 1 104 ? -21.432 3.254 4.723 1.00 78.25 104 GLU A O 1
ATOM 828 N N . LEU A 1 105 ? -19.658 3.722 6.025 1.00 60.84 105 LEU A N 1
ATOM 829 C CA . LEU A 1 105 ? -20.325 4.656 6.938 1.00 60.84 105 LEU A CA 1
ATOM 830 C C . LEU A 1 105 ? -20.468 6.080 6.368 1.00 60.84 105 LEU A C 1
ATOM 832 O O . LEU A 1 105 ? -20.908 6.979 7.076 1.00 60.84 105 LEU A O 1
ATOM 836 N N . LEU A 1 106 ? -20.051 6.302 5.117 1.00 58.06 106 LEU A N 1
ATOM 837 C CA . LEU A 1 106 ? -20.104 7.602 4.432 1.00 58.06 106 LEU A CA 1
ATOM 838 C C . LEU A 1 106 ? -21.257 7.697 3.412 1.00 58.06 106 LEU A C 1
ATOM 840 O O . LEU A 1 106 ? -21.265 8.618 2.594 1.00 58.06 106 LEU A O 1
ATOM 844 N N . LYS A 1 107 ? -22.187 6.736 3.424 1.00 53.69 107 LYS A N 1
ATOM 845 C CA . LYS A 1 107 ? -23.404 6.707 2.599 1.00 53.69 107 LYS A CA 1
ATOM 846 C C . LYS A 1 107 ? -24.631 6.949 3.462 1.00 53.69 107 LYS A C 1
ATOM 848 O O . LYS A 1 107 ? -25.563 7.589 2.934 1.00 53.69 107 LYS A O 1
#

Foldseek 3Di:
DDDDPPPDDDDDDPAFDQDPQRWTWGADPFGIFIAHNVRHTQWDWGHDPPKIWIFGDDPRDTQKIWIPDVFIKIWGWDADPVRHTAWIFIATPVRDTPDIDGPVVVD

Sequence (107 aa):
MKTLNKLLLTMALAGLSYNSYSQDTIKTADGYTVKNKEGHIIQDVVKKGKGEGVYEYDAGKLTKLTIFSEGMKTRLYNYNEKGQLMTETIYNKEGKIKEVINRELLK

pLDDT: mean 79.2, std 20.64, range [29.31, 96.38]